Protein AF-A0A379YR08-F1 (afdb_monomer_lite)

Organism: NCBI:txid59207

Secondary structure (DSSP, 8-state):
----TTHHHHS------------HHHHHHHHHHHTT---------S--SSHHHHHHHHHHHTTTTTSPEE-TT--EE-HHHHHHHHHHTT---------------

Foldseek 3Di:
DDPDLCVCVVPVDPDPDDPPPDDPVVVVVVVCVVVVPDDDDDDDPPADQDLVSVLVVLCVVCVQQVRWDADPVGDTAGHNVSSVVVSVVVVDPHDNDDDPDDDDD

Sequence (105 aa):
MVDDPFKFLVDGRRARNPRLRLPNGRRSQLKSLVRKAPEVMVKVSGGGATVKHVGDHMNYITRNGELTAITDHGDRVSGKDEVKELLDSWDMELQRGGGETKTGF

Radius of gyration: 20.05 Å; chains: 1; bounding box: 44×48×45 Å

Structure (mmCIF, N/CA/C/O backbone):
data_AF-A0A379YR08-F1
#
_entry.id   AF-A0A379YR08-F1
#
loop_
_atom_site.group_PDB
_atom_site.id
_atom_site.type_symbol
_atom_site.label_atom_id
_atom_site.label_alt_id
_atom_site.label_comp_id
_atom_site.label_asym_id
_atom_site.label_entity_id
_atom_site.label_seq_id
_atom_site.pdbx_PDB_ins_code
_atom_site.Cartn_x
_atom_site.Cartn_y
_atom_site.Cartn_z
_atom_site.occupancy
_atom_site.B_iso_or_equiv
_atom_site.auth_seq_id
_atom_site.auth_comp_id
_atom_site.auth_asym_id
_atom_site.auth_atom_id
_atom_site.pdbx_PDB_model_num
ATOM 1 N N . MET A 1 1 ? 11.347 -30.529 -1.185 1.00 36.91 1 MET A N 1
ATOM 2 C CA . MET A 1 1 ? 12.669 -30.426 -1.837 1.00 36.91 1 MET A CA 1
ATOM 3 C C . MET A 1 1 ? 12.660 -29.112 -2.603 1.00 36.91 1 MET A C 1
ATOM 5 O O . MET A 1 1 ? 11.863 -28.983 -3.519 1.00 36.91 1 MET A O 1
ATOM 9 N N . VAL A 1 2 ? 13.377 -28.092 -2.125 1.00 46.47 2 VAL A N 1
ATOM 10 C CA . VAL A 1 2 ? 13.392 -26.762 -2.757 1.00 46.47 2 VAL A CA 1
ATOM 11 C C . VAL A 1 2 ? 14.397 -26.818 -3.902 1.00 46.47 2 VAL A C 1
ATOM 13 O O . VAL A 1 2 ? 15.593 -26.962 -3.660 1.00 46.47 2 VAL A O 1
ATOM 16 N N . ASP A 1 3 ? 13.909 -26.758 -5.139 1.00 50.94 3 ASP A N 1
ATOM 17 C CA . ASP A 1 3 ? 14.755 -26.567 -6.314 1.00 50.94 3 ASP A CA 1
ATOM 18 C C . ASP A 1 3 ? 15.304 -25.140 -6.284 1.00 50.94 3 ASP A C 1
ATOM 20 O O . ASP A 1 3 ? 14.640 -24.199 -6.719 1.00 50.94 3 ASP A O 1
ATOM 24 N N . ASP A 1 4 ? 16.496 -24.979 -5.710 1.00 54.56 4 ASP A N 1
ATOM 25 C CA . ASP A 1 4 ? 17.204 -23.705 -5.650 1.00 54.56 4 ASP A CA 1
ATOM 26 C C . ASP A 1 4 ? 17.726 -23.334 -7.054 1.00 54.56 4 ASP A C 1
ATOM 28 O O . ASP A 1 4 ? 18.674 -23.957 -7.556 1.00 54.56 4 ASP A O 1
ATOM 32 N N . PRO A 1 5 ? 17.120 -22.333 -7.726 1.00 55.81 5 PRO A N 1
ATOM 33 C CA . PRO A 1 5 ? 17.445 -21.991 -9.107 1.00 55.81 5 PRO A CA 1
ATOM 34 C C . PRO A 1 5 ? 18.853 -21.397 -9.261 1.00 55.81 5 PRO A C 1
ATOM 36 O O . PRO A 1 5 ? 19.323 -21.252 -10.391 1.00 55.81 5 PRO A O 1
ATOM 39 N N . PHE A 1 6 ? 19.533 -21.073 -8.156 1.00 49.78 6 PHE A N 1
ATOM 40 C CA . PHE A 1 6 ? 20.847 -20.434 -8.155 1.00 49.78 6 PHE A CA 1
ATOM 41 C C . PHE A 1 6 ? 21.990 -21.351 -7.709 1.00 49.78 6 PHE A C 1
ATOM 43 O O . PHE A 1 6 ? 23.141 -20.917 -7.707 1.00 49.78 6 PHE A O 1
ATOM 50 N N . LYS A 1 7 ? 21.729 -22.640 -7.442 1.00 50.50 7 LYS A N 1
ATOM 51 C CA . LYS A 1 7 ? 22.766 -23.614 -7.046 1.00 50.50 7 LYS A CA 1
ATOM 52 C C . LYS A 1 7 ? 23.941 -23.702 -8.037 1.00 50.50 7 LYS A C 1
ATOM 54 O O . LYS A 1 7 ? 25.083 -23.927 -7.648 1.00 50.50 7 LYS A O 1
ATOM 59 N N . PHE A 1 8 ? 23.681 -23.453 -9.321 1.00 51.91 8 PHE A N 1
ATOM 60 C CA . PHE A 1 8 ? 24.705 -23.388 -10.373 1.00 51.91 8 PHE A CA 1
ATOM 61 C C . PHE A 1 8 ? 25.729 -22.253 -10.170 1.00 51.91 8 PHE A C 1
ATOM 63 O O . PHE A 1 8 ? 26.880 -22.403 -10.574 1.00 51.91 8 PHE A O 1
ATOM 70 N N . LEU A 1 9 ? 25.334 -21.140 -9.547 1.00 53.50 9 LEU A N 1
ATOM 71 C CA . LEU A 1 9 ? 26.217 -19.997 -9.304 1.00 53.50 9 LEU A CA 1
ATOM 72 C C . LEU A 1 9 ? 27.236 -20.290 -8.188 1.00 53.50 9 LEU A C 1
ATOM 74 O O . LEU A 1 9 ? 28.340 -19.758 -8.220 1.00 53.50 9 LEU A O 1
ATOM 78 N N . VAL A 1 10 ? 26.874 -21.154 -7.232 1.00 55.94 10 VAL A N 1
ATOM 79 C CA . VAL A 1 10 ? 27.690 -21.493 -6.052 1.00 55.94 10 VAL A CA 1
ATOM 80 C C . VAL A 1 10 ? 28.711 -22.594 -6.353 1.00 55.94 10 VAL A C 1
ATOM 82 O O . VAL A 1 10 ? 29.853 -22.507 -5.916 1.00 55.94 10 VAL A O 1
ATOM 85 N N . ASP A 1 11 ? 28.342 -23.607 -7.142 1.00 56.12 11 ASP A N 1
ATOM 86 C CA . ASP A 1 11 ? 29.178 -24.805 -7.321 1.00 56.12 11 ASP A CA 1
ATOM 87 C C . ASP A 1 11 ? 30.264 -24.678 -8.408 1.00 56.12 11 ASP A C 1
ATOM 89 O O . ASP A 1 11 ? 31.009 -25.633 -8.635 1.00 56.12 11 ASP A O 1
ATOM 93 N N . GLY A 1 12 ? 30.359 -23.547 -9.124 1.00 49.78 12 GLY A N 1
ATOM 94 C CA . GLY A 1 12 ? 31.422 -23.252 -10.107 1.00 49.78 12 GLY A CA 1
ATOM 95 C C . GLY A 1 12 ? 31.527 -24.216 -11.304 1.00 49.78 12 GLY A C 1
ATOM 96 O O . GLY A 1 12 ? 32.285 -23.982 -12.248 1.00 49.78 12 GLY A O 1
ATOM 97 N N . ARG A 1 13 ? 30.753 -25.305 -11.317 1.00 54.53 13 ARG A N 1
ATOM 98 C CA . ARG A 1 13 ? 30.716 -26.278 -12.401 1.00 54.53 13 ARG A CA 1
ATOM 99 C C . ARG A 1 13 ? 29.802 -25.749 -13.488 1.00 54.53 13 ARG A C 1
ATOM 101 O O . ARG A 1 13 ? 28.595 -25.626 -13.305 1.00 54.53 13 ARG A O 1
ATOM 108 N N . ARG A 1 14 ? 30.407 -25.465 -14.642 1.00 50.53 14 ARG A N 1
ATOM 109 C CA . ARG A 1 14 ? 29.753 -25.081 -15.896 1.00 50.53 14 ARG A CA 1
ATOM 110 C C . ARG A 1 14 ? 28.651 -26.098 -16.223 1.00 50.53 14 ARG A C 1
ATOM 112 O O . ARG A 1 14 ? 28.911 -27.135 -16.832 1.00 50.53 14 ARG A O 1
ATOM 119 N N . ALA A 1 15 ? 27.422 -25.833 -15.782 1.00 55.09 15 ALA A N 1
ATOM 120 C CA . ALA A 1 15 ? 26.279 -26.649 -16.148 1.00 55.09 15 ALA A CA 1
ATOM 121 C C . ALA A 1 15 ? 26.160 -26.577 -17.673 1.00 55.09 15 ALA A C 1
ATOM 123 O O . ALA A 1 15 ? 26.108 -25.487 -18.244 1.00 55.09 15 ALA A O 1
ATOM 124 N N . ARG A 1 16 ? 26.185 -27.731 -18.350 1.00 56.66 16 ARG A N 1
ATOM 125 C CA . ARG A 1 16 ? 25.956 -27.817 -19.797 1.00 56.66 16 ARG A CA 1
ATOM 126 C C . ARG A 1 16 ? 24.538 -27.323 -20.084 1.00 56.66 16 ARG A C 1
ATOM 128 O O . ARG A 1 16 ? 23.598 -28.095 -19.983 1.00 56.66 16 ARG A O 1
ATOM 135 N N . ASN A 1 17 ? 24.426 -26.022 -20.346 1.00 54.66 17 ASN A N 1
ATOM 136 C CA . ASN A 1 17 ? 23.253 -25.241 -20.740 1.00 54.66 17 ASN A CA 1
ATOM 137 C C . ASN A 1 17 ? 21.886 -25.950 -20.594 1.00 54.66 17 ASN A C 1
ATOM 139 O O . ASN A 1 17 ? 21.235 -26.256 -21.599 1.00 54.66 17 ASN A O 1
ATOM 143 N N . PRO A 1 18 ? 21.381 -26.179 -19.367 1.00 55.81 18 PRO A N 1
ATOM 144 C CA . PRO A 1 18 ? 19.958 -26.401 -19.215 1.00 55.81 18 PRO A CA 1
ATOM 145 C C . PRO A 1 18 ? 19.290 -25.057 -19.509 1.00 55.81 18 PRO A C 1
ATOM 147 O O . PRO A 1 18 ? 19.554 -24.060 -18.837 1.00 55.81 18 PRO A O 1
ATOM 150 N N . ARG A 1 19 ? 18.445 -24.991 -20.544 1.00 58.81 19 ARG A N 1
ATOM 151 C CA . ARG A 1 19 ? 17.594 -23.813 -20.751 1.00 58.81 19 ARG A CA 1
ATOM 152 C C . ARG A 1 19 ? 16.772 -23.633 -19.477 1.00 58.81 19 ARG A C 1
ATOM 154 O O . ARG A 1 19 ? 15.861 -24.422 -19.239 1.00 58.81 19 ARG A O 1
ATOM 161 N N . LEU A 1 20 ? 17.110 -22.631 -18.665 1.00 57.88 20 LEU A N 1
ATOM 162 C CA . LEU A 1 20 ? 16.403 -22.311 -17.429 1.00 57.88 20 LEU A CA 1
ATOM 163 C C . LEU A 1 20 ? 14.925 -22.085 -17.766 1.00 57.88 20 LEU A C 1
ATOM 165 O O . LEU A 1 20 ? 14.526 -21.077 -18.359 1.00 57.88 20 LEU A O 1
ATOM 169 N N . ARG A 1 21 ? 14.091 -23.078 -17.450 1.00 57.75 21 ARG A N 1
ATOM 170 C CA . ARG A 1 21 ? 12.644 -22.991 -17.612 1.00 57.75 21 ARG A CA 1
ATOM 171 C C . ARG A 1 21 ? 12.063 -22.360 -16.358 1.00 57.75 21 ARG A C 1
ATOM 173 O O . ARG A 1 21 ? 11.601 -23.050 -15.462 1.00 57.75 21 ARG A O 1
ATOM 180 N N . LEU A 1 22 ? 12.103 -21.033 -16.301 1.00 58.84 22 LEU A N 1
ATOM 181 C CA . LEU A 1 22 ? 11.425 -20.294 -15.243 1.00 58.84 22 LEU A CA 1
ATOM 182 C C . LEU A 1 22 ? 9.899 -20.328 -15.468 1.00 58.84 22 LEU A C 1
ATOM 184 O O . LEU A 1 22 ? 9.466 -20.186 -16.613 1.00 58.84 22 LEU A O 1
ATOM 188 N N . PRO A 1 23 ? 9.072 -20.471 -14.420 1.00 69.25 23 PRO A N 1
ATOM 189 C CA . PRO A 1 23 ? 7.633 -20.221 -14.503 1.00 69.25 23 PRO A CA 1
ATOM 190 C C . PRO A 1 23 ? 7.341 -18.833 -15.093 1.00 69.25 23 PRO A C 1
ATOM 192 O O . PRO A 1 23 ? 8.130 -17.903 -14.910 1.00 69.25 23 PRO A O 1
ATOM 195 N N . ASN A 1 24 ? 6.224 -18.678 -15.809 1.00 66.69 24 ASN A N 1
ATOM 196 C CA . ASN A 1 24 ? 5.947 -17.487 -16.627 1.00 66.69 24 ASN A CA 1
ATOM 197 C C . ASN A 1 24 ? 6.035 -16.158 -15.846 1.00 66.69 24 ASN A C 1
ATOM 199 O O . ASN A 1 24 ? 6.595 -15.200 -16.375 1.00 66.69 24 ASN A O 1
ATOM 203 N N . GLY A 1 25 ? 5.605 -16.126 -14.578 1.00 61.72 25 GLY A N 1
ATOM 204 C CA . GLY A 1 25 ? 5.726 -14.944 -13.709 1.00 61.72 25 GLY A CA 1
ATOM 205 C C . GLY A 1 25 ? 7.167 -14.573 -13.327 1.00 61.72 25 GLY A C 1
ATOM 206 O O . GLY A 1 25 ? 7.505 -13.399 -13.233 1.00 61.72 25 GLY A O 1
ATOM 207 N N . ARG A 1 26 ? 8.079 -15.548 -13.216 1.00 67.06 26 ARG A N 1
ATOM 208 C CA . ARG A 1 26 ? 9.498 -15.264 -12.925 1.00 67.06 26 ARG A CA 1
ATOM 209 C C . ARG A 1 26 ? 10.250 -14.761 -14.159 1.00 67.06 26 ARG A C 1
ATOM 211 O O . ARG A 1 26 ? 11.234 -14.036 -14.038 1.00 67.06 26 ARG A O 1
ATOM 218 N N . ARG A 1 27 ? 9.791 -15.123 -15.366 1.00 71.19 27 ARG A N 1
ATOM 219 C CA . ARG A 1 27 ? 10.360 -14.607 -16.623 1.00 71.19 27 ARG A CA 1
ATOM 220 C C . ARG A 1 27 ? 10.058 -13.127 -16.824 1.00 71.19 27 ARG A C 1
ATOM 222 O O . ARG A 1 27 ? 10.934 -12.421 -17.312 1.00 71.19 27 ARG A O 1
ATOM 229 N N . SER A 1 28 ? 8.856 -12.660 -16.482 1.00 71.25 28 SER A N 1
ATOM 230 C CA . SER A 1 28 ? 8.510 -11.236 -16.593 1.00 71.25 28 SER A CA 1
ATOM 231 C C . SER A 1 28 ? 9.310 -10.394 -15.601 1.00 71.25 28 SER A C 1
ATOM 233 O O . SER A 1 28 ? 9.908 -9.411 -16.028 1.00 71.25 28 SER A O 1
ATOM 235 N N . GLN A 1 29 ? 9.421 -10.825 -14.339 1.00 67.44 29 GLN A N 1
ATOM 236 C CA . GLN A 1 29 ? 10.263 -10.168 -13.329 1.00 67.44 29 GLN A CA 1
ATOM 237 C C . GLN A 1 29 ? 11.724 -10.069 -13.787 1.00 67.44 29 GLN A C 1
ATOM 239 O O . GLN A 1 29 ? 12.283 -8.977 -13.838 1.00 67.44 29 GLN A O 1
ATOM 244 N N . LEU A 1 30 ? 12.323 -11.181 -14.229 1.00 75.19 30 LEU A N 1
ATOM 245 C CA . LEU A 1 30 ? 13.703 -11.183 -14.724 1.00 75.19 30 LEU A CA 1
ATOM 246 C C . LEU A 1 30 ? 13.877 -10.280 -15.954 1.00 75.19 30 LEU A C 1
ATOM 248 O O . LEU A 1 30 ? 14.878 -9.582 -16.088 1.00 75.19 30 LEU A O 1
ATOM 252 N N . LYS A 1 31 ? 12.892 -10.270 -16.857 1.00 77.19 31 LYS A N 1
ATOM 253 C CA . LYS A 1 31 ? 12.904 -9.413 -18.045 1.00 77.19 31 LYS A CA 1
ATOM 254 C C . LYS A 1 31 ? 12.829 -7.932 -17.672 1.00 77.19 31 LYS A C 1
ATOM 256 O O . LYS A 1 31 ? 13.517 -7.145 -18.313 1.00 77.19 31 LYS A O 1
ATOM 261 N N . SER A 1 32 ? 12.035 -7.554 -16.669 1.00 76.12 32 SER A N 1
ATOM 262 C CA . SER A 1 32 ? 11.967 -6.179 -16.152 1.00 76.12 32 SER A CA 1
ATOM 263 C C .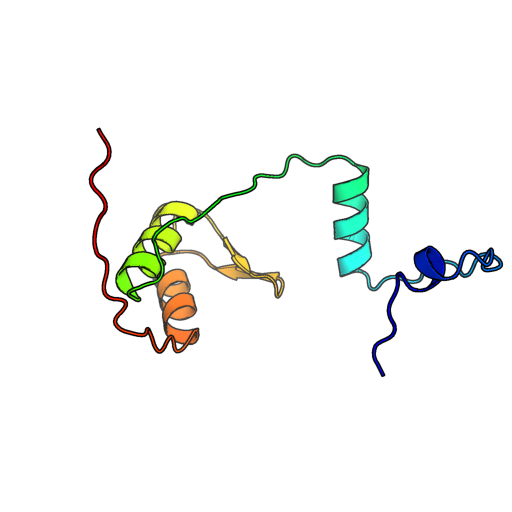 SER A 1 32 ? 13.281 -5.753 -15.495 1.00 76.12 32 SER A C 1
ATOM 265 O O . SER A 1 32 ? 13.795 -4.686 -15.829 1.00 76.12 32 SER A O 1
ATOM 267 N N . LEU A 1 33 ? 13.881 -6.630 -14.682 1.00 74.75 33 LEU A N 1
ATOM 268 C CA . LEU A 1 33 ? 15.187 -6.405 -14.051 1.00 74.75 33 LEU A CA 1
ATOM 269 C C . LEU A 1 33 ? 16.297 -6.196 -15.092 1.00 74.75 33 LEU A C 1
ATOM 271 O O . LEU A 1 33 ? 17.022 -5.206 -15.053 1.00 74.75 33 LEU A O 1
ATOM 275 N N . VAL A 1 34 ? 16.395 -7.086 -16.089 1.00 81.62 34 VAL A N 1
ATOM 276 C CA . VAL A 1 34 ? 17.383 -6.973 -17.181 1.00 81.62 34 VAL A CA 1
ATOM 277 C C . VAL A 1 34 ? 17.163 -5.706 -18.011 1.00 81.62 34 VAL A C 1
ATOM 279 O O . VAL A 1 34 ? 18.119 -5.099 -18.489 1.00 81.62 34 VAL A O 1
ATOM 282 N N . ARG A 1 35 ? 15.905 -5.285 -18.173 1.00 83.88 35 ARG A N 1
ATOM 283 C CA . ARG A 1 35 ? 15.541 -4.051 -18.879 1.00 83.88 35 ARG A CA 1
ATOM 284 C C . ARG A 1 35 ? 15.760 -2.785 -18.058 1.00 83.88 35 ARG A C 1
ATOM 286 O O . ARG A 1 35 ? 15.539 -1.711 -18.609 1.00 83.88 35 ARG A O 1
ATOM 293 N N . LYS A 1 36 ? 16.198 -2.895 -16.798 1.00 78.81 36 LYS A N 1
ATOM 294 C CA . LYS A 1 36 ? 16.354 -1.763 -15.876 1.00 78.81 36 LYS A CA 1
ATOM 295 C C . LYS A 1 36 ? 15.070 -0.930 -15.802 1.00 78.81 36 LYS A C 1
ATOM 297 O O . LYS A 1 36 ? 15.111 0.290 -15.951 1.00 78.81 36 LYS A O 1
ATOM 302 N N . ALA A 1 37 ? 13.925 -1.604 -15.656 1.00 78.94 37 ALA A N 1
ATOM 303 C CA . ALA A 1 37 ? 12.663 -0.910 -15.431 1.00 78.94 37 ALA A CA 1
ATOM 304 C C . ALA A 1 37 ? 12.808 0.025 -14.212 1.00 78.94 37 ALA A C 1
ATOM 306 O O . ALA A 1 37 ? 13.491 -0.347 -13.257 1.00 78.94 37 ALA A O 1
ATOM 307 N N . PRO A 1 38 ? 12.233 1.239 -14.241 1.00 72.62 38 PRO A N 1
ATOM 308 C CA . PRO A 1 38 ? 12.305 2.143 -13.103 1.00 72.62 38 PRO A CA 1
ATOM 309 C C . PRO A 1 38 ? 11.592 1.505 -11.905 1.00 72.62 38 PRO A C 1
ATOM 311 O O . PRO A 1 38 ? 10.381 1.299 -11.927 1.00 72.62 38 PRO A O 1
ATOM 314 N N . GLU A 1 39 ? 12.367 1.174 -10.878 1.00 77.25 39 GLU A N 1
ATOM 315 C CA . GLU A 1 39 ? 11.910 0.584 -9.622 1.00 77.25 39 GLU A CA 1
ATOM 316 C C . GLU A 1 39 ? 12.083 1.608 -8.497 1.00 77.25 39 GLU A C 1
ATOM 318 O O . GLU A 1 39 ? 13.026 2.403 -8.498 1.00 77.25 39 GLU A O 1
ATOM 323 N N . VAL A 1 40 ? 11.166 1.601 -7.530 1.00 74.12 40 VAL A N 1
ATOM 324 C CA . VAL A 1 40 ? 11.222 2.479 -6.357 1.00 74.12 40 VAL A CA 1
ATOM 325 C C . VAL A 1 40 ? 11.313 1.612 -5.112 1.00 74.12 40 VAL A C 1
ATOM 327 O O . VAL A 1 40 ? 10.434 0.795 -4.851 1.00 74.12 40 VAL A O 1
ATOM 330 N N . MET A 1 41 ? 12.368 1.818 -4.325 1.00 69.50 41 MET A N 1
ATOM 331 C CA . MET A 1 41 ? 12.498 1.223 -2.998 1.00 69.50 41 MET A CA 1
ATOM 332 C C . MET A 1 41 ? 11.912 2.180 -1.967 1.00 69.50 41 MET A C 1
ATOM 334 O O . MET A 1 41 ? 12.382 3.309 -1.830 1.00 69.50 41 MET A O 1
ATOM 338 N N . VAL A 1 42 ? 10.910 1.725 -1.218 1.00 66.44 42 VAL A N 1
ATOM 339 C CA 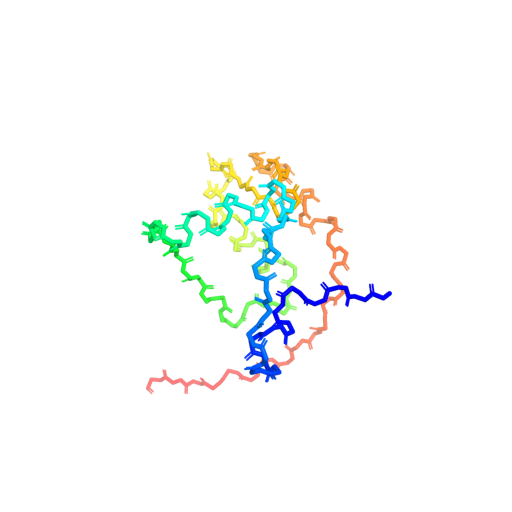. VAL A 1 42 ? 10.353 2.484 -0.094 1.00 66.44 42 VAL A CA 1
ATOM 340 C C . VAL A 1 42 ? 10.833 1.853 1.204 1.00 66.44 42 VAL A C 1
ATOM 342 O O . VAL A 1 42 ? 10.555 0.690 1.484 1.00 66.44 42 VAL A O 1
ATOM 345 N N . LYS A 1 43 ? 11.554 2.631 2.016 1.00 72.44 43 LYS A N 1
ATOM 346 C CA . LYS A 1 43 ? 11.855 2.255 3.396 1.00 72.44 43 LYS A CA 1
ATOM 347 C C . LYS A 1 43 ? 10.742 2.775 4.292 1.00 72.44 43 LYS A C 1
ATOM 349 O O . LYS A 1 43 ? 10.619 3.979 4.488 1.00 72.44 43 LYS A O 1
ATOM 354 N N . VAL A 1 44 ? 9.986 1.861 4.880 1.00 65.94 44 VAL A N 1
ATOM 355 C CA . VAL A 1 44 ? 9.069 2.186 5.973 1.00 65.94 44 VAL A CA 1
ATOM 356 C C . VAL A 1 44 ? 9.858 2.048 7.277 1.00 65.94 44 VAL A C 1
ATOM 358 O O . VAL A 1 44 ? 10.220 0.943 7.673 1.00 65.94 44 VAL A O 1
ATOM 361 N N . SER A 1 45 ? 10.222 3.166 7.910 1.00 57.38 45 SER A N 1
ATOM 362 C CA . SER A 1 45 ? 10.951 3.177 9.189 1.00 57.38 45 SER A CA 1
ATOM 363 C C . SER A 1 45 ? 10.064 3.659 10.333 1.00 57.38 45 SER A C 1
ATOM 365 O O . SER A 1 45 ? 9.381 4.664 10.178 1.00 57.38 45 SER A O 1
ATOM 367 N N . GLY A 1 46 ? 10.116 2.978 11.484 1.00 61.88 46 GLY A N 1
ATOM 368 C CA . GLY A 1 46 ? 9.396 3.365 12.710 1.00 61.88 46 GLY A CA 1
ATOM 369 C C . GLY A 1 46 ? 7.912 2.969 12.780 1.00 61.88 46 GLY A C 1
ATOM 370 O 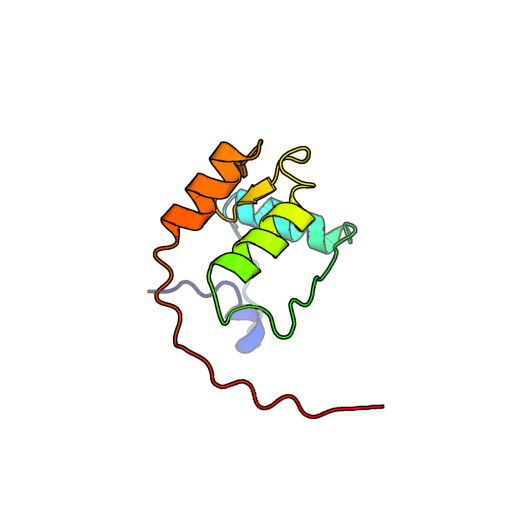O . GLY A 1 46 ? 7.260 3.270 13.773 1.00 61.88 46 GLY A O 1
ATOM 371 N N . GLY A 1 47 ? 7.370 2.281 11.772 1.00 59.81 47 GLY A N 1
ATOM 372 C CA . GLY A 1 47 ? 5.924 2.242 11.528 1.00 59.81 47 GLY A CA 1
ATOM 373 C C . GLY A 1 47 ? 5.316 0.848 11.398 1.00 59.81 47 GLY A C 1
ATOM 374 O O . GLY A 1 47 ? 4.808 0.504 10.339 1.00 59.81 47 GLY A O 1
ATOM 375 N N . GLY A 1 48 ? 5.348 0.055 12.470 1.00 55.50 48 GLY A N 1
ATOM 376 C CA . GLY A 1 48 ? 4.636 -1.231 12.541 1.00 55.50 48 GLY A CA 1
ATOM 377 C C . GLY A 1 48 ? 4.083 -1.574 13.925 1.00 55.50 48 GLY A C 1
ATOM 378 O O . GLY A 1 48 ? 3.597 -2.674 14.126 1.00 55.50 48 GLY A O 1
ATOM 379 N N . ALA A 1 49 ? 4.164 -0.662 14.899 1.00 61.91 49 ALA A N 1
ATOM 380 C CA . ALA A 1 49 ? 3.770 -0.961 16.278 1.00 61.91 49 ALA A CA 1
ATOM 381 C C . ALA A 1 49 ? 2.243 -1.075 16.476 1.00 61.91 49 ALA A C 1
ATOM 383 O O . ALA A 1 49 ? 1.804 -1.628 17.478 1.00 61.91 49 ALA A O 1
ATOM 384 N N . THR A 1 50 ? 1.427 -0.524 15.561 1.00 73.75 50 THR A N 1
ATOM 385 C CA . THR A 1 50 ? -0.048 -0.564 15.638 1.00 73.75 50 THR A CA 1
ATOM 386 C C . THR A 1 50 ? -0.696 -0.675 14.251 1.00 73.75 50 THR A C 1
ATOM 388 O O . THR A 1 50 ? -0.159 -0.155 13.271 1.00 73.75 50 THR A O 1
ATOM 391 N N . VAL A 1 51 ? -1.877 -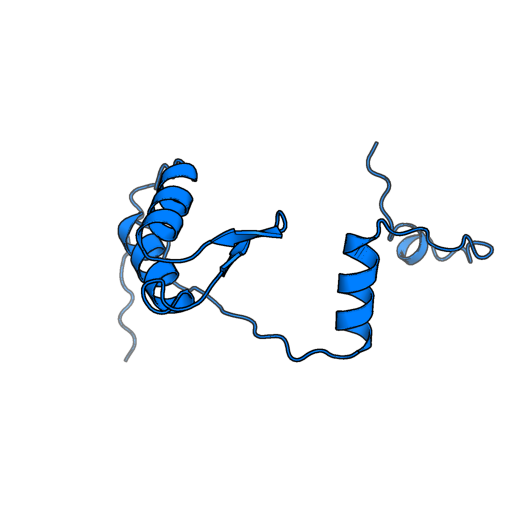1.310 14.180 1.00 79.56 51 VAL A N 1
ATOM 392 C CA . VAL A 1 51 ? -2.594 -1.610 12.924 1.00 79.56 51 VAL A CA 1
ATOM 393 C C . VAL A 1 51 ? -2.970 -0.307 12.231 1.00 79.56 51 VAL A C 1
ATOM 395 O O . VAL A 1 51 ? -2.878 -0.179 11.014 1.00 79.56 51 VAL A O 1
ATOM 398 N N . LYS A 1 52 ? -3.286 0.714 13.034 1.00 81.62 52 LYS A N 1
ATOM 399 C CA . LYS A 1 52 ? -3.571 2.066 12.564 1.00 81.62 52 LYS A CA 1
ATOM 400 C C . LYS A 1 52 ? -2.439 2.629 11.701 1.00 81.62 52 LYS A C 1
ATOM 402 O O . LYS A 1 52 ? -2.711 3.209 10.660 1.00 81.62 52 LYS A O 1
ATOM 407 N N . HIS A 1 53 ? -1.184 2.461 12.117 1.00 81.88 53 HIS A N 1
ATOM 408 C CA . HIS A 1 53 ? -0.049 3.035 11.392 1.00 81.88 53 HIS A CA 1
ATOM 409 C C . HIS A 1 53 ? 0.189 2.327 10.051 1.00 81.88 53 HIS A C 1
ATOM 411 O O . HIS A 1 53 ? 0.490 2.973 9.050 1.00 81.88 53 HIS A O 1
ATOM 417 N N . VAL A 1 54 ? -0.016 1.006 10.011 1.00 83.50 54 VAL A N 1
ATOM 418 C CA . VAL A 1 54 ? -0.013 0.236 8.758 1.00 83.50 54 VAL A CA 1
ATOM 419 C C . VAL A 1 54 ? -1.134 0.726 7.835 1.00 83.50 54 VAL A C 1
ATOM 421 O O . VAL A 1 54 ? -0.883 1.002 6.665 1.00 83.50 54 VAL A O 1
ATOM 424 N N . GLY A 1 55 ? -2.341 0.944 8.367 1.00 87.50 55 GLY A N 1
ATOM 425 C CA . GLY A 1 55 ? -3.452 1.537 7.619 1.00 87.50 55 GLY A CA 1
ATOM 426 C C . GLY A 1 55 ? -3.147 2.935 7.068 1.00 87.50 55 GLY A C 1
ATOM 427 O O . GLY A 1 55 ? -3.445 3.213 5.908 1.00 87.50 55 GLY A O 1
ATOM 428 N N . ASP A 1 56 ? -2.488 3.797 7.848 1.00 87.00 56 ASP A N 1
ATOM 429 C CA . ASP A 1 56 ? -2.063 5.133 7.404 1.00 87.00 56 ASP A CA 1
ATOM 430 C C . ASP A 1 56 ? -1.091 5.040 6.202 1.00 87.00 56 ASP A C 1
ATOM 432 O O . ASP A 1 56 ? -1.217 5.793 5.231 1.00 87.00 56 ASP A O 1
ATOM 436 N N . HIS A 1 57 ? -0.169 4.068 6.201 1.00 86.19 57 HIS A N 1
ATOM 437 C CA . HIS A 1 57 ? 0.716 3.811 5.059 1.00 86.19 57 HIS A CA 1
ATOM 438 C C . HIS A 1 57 ? -0.023 3.263 3.837 1.00 86.19 57 HIS A C 1
ATOM 440 O O . HIS A 1 57 ? 0.242 3.713 2.721 1.00 86.19 57 HIS A O 1
ATOM 446 N N . MET A 1 58 ? -0.955 2.328 4.027 1.00 88.94 58 MET A N 1
ATOM 447 C CA . MET A 1 58 ? -1.748 1.777 2.924 1.00 88.94 58 MET A CA 1
ATOM 448 C C . MET A 1 58 ? -2.600 2.864 2.267 1.00 88.94 58 MET A C 1
ATOM 450 O O . MET A 1 58 ? -2.642 2.960 1.039 1.00 88.94 58 MET A O 1
ATOM 454 N N . ASN A 1 59 ? -3.184 3.759 3.066 1.00 90.00 59 ASN A N 1
ATOM 455 C CA . ASN A 1 59 ? -3.868 4.950 2.572 1.00 90.00 59 ASN A CA 1
ATOM 456 C C . ASN A 1 59 ? -2.917 5.869 1.792 1.00 90.00 59 ASN A C 1
ATOM 458 O O . ASN A 1 59 ? -3.266 6.339 0.714 1.00 90.00 59 ASN A O 1
ATOM 462 N N . TYR A 1 60 ? -1.694 6.106 2.272 1.00 89.25 60 TYR A N 1
ATOM 463 C CA . TYR A 1 60 ? -0.718 6.914 1.534 1.00 89.25 60 TYR A CA 1
ATOM 464 C C . TYR A 1 60 ? -0.350 6.298 0.171 1.00 89.25 60 TYR A C 1
ATOM 466 O O . TYR A 1 60 ? -0.407 6.988 -0.850 1.00 89.25 60 TYR A O 1
ATOM 474 N N . ILE A 1 61 ? -0.006 5.005 0.146 1.00 88.12 61 ILE A N 1
ATOM 475 C CA . ILE A 1 61 ? 0.441 4.280 -1.058 1.00 88.12 61 ILE A CA 1
ATOM 476 C C . ILE A 1 61 ? -0.663 4.250 -2.117 1.00 88.12 61 ILE A C 1
ATOM 478 O O . ILE A 1 61 ? -0.413 4.526 -3.289 1.00 88.12 61 ILE A O 1
ATOM 482 N N . THR A 1 62 ? -1.892 3.962 -1.696 1.00 92.88 62 THR A N 1
ATOM 483 C CA . THR A 1 62 ? -3.057 3.861 -2.587 1.00 92.88 62 THR A CA 1
ATOM 484 C C . THR A 1 62 ? -3.689 5.215 -2.894 1.00 92.88 62 THR A C 1
ATOM 486 O O . THR A 1 62 ? -4.704 5.263 -3.579 1.00 92.88 62 THR A O 1
ATOM 489 N N . ARG A 1 63 ? -3.130 6.325 -2.385 1.00 93.94 63 ARG A N 1
ATOM 490 C CA . ARG A 1 63 ? -3.742 7.664 -2.451 1.00 93.94 63 ARG A CA 1
ATOM 491 C C . ARG A 1 63 ? -5.199 7.636 -1.995 1.00 93.94 63 ARG A C 1
ATOM 493 O O . ARG A 1 63 ? -6.101 8.061 -2.699 1.00 93.94 63 ARG A O 1
ATOM 500 N N . ASN A 1 64 ? -5.422 7.107 -0.798 1.00 92.31 64 ASN A N 1
ATOM 501 C CA . ASN A 1 64 ? -6.737 6.930 -0.195 1.00 92.31 64 ASN A CA 1
ATOM 502 C C . ASN A 1 64 ? -7.688 6.116 -1.094 1.00 92.31 64 ASN A C 1
ATOM 504 O O . ASN A 1 64 ? -8.871 6.439 -1.186 1.00 92.31 64 ASN A O 1
ATOM 508 N N . GLY A 1 65 ? -7.167 5.078 -1.756 1.00 91.38 65 GLY A N 1
ATOM 509 C CA . GLY A 1 65 ? -7.919 4.203 -2.658 1.00 91.38 65 GLY A CA 1
ATOM 510 C C . GLY A 1 65 ? -8.081 4.705 -4.099 1.00 91.38 65 GLY A C 1
ATOM 511 O O . GLY A 1 65 ? -8.692 4.001 -4.899 1.00 91.38 65 GLY A O 1
ATOM 512 N N . GLU A 1 66 ? -7.548 5.879 -4.456 1.00 94.00 66 GLU A N 1
ATOM 513 C CA . GLU A 1 66 ? -7.582 6.404 -5.832 1.00 94.00 66 GLU A CA 1
ATOM 514 C C . GLU A 1 66 ? -6.653 5.637 -6.788 1.00 94.00 66 GLU A C 1
ATOM 516 O O . GLU A 1 66 ? -6.902 5.581 -7.993 1.00 94.00 66 GLU A O 1
ATOM 521 N N . LEU A 1 67 ? -5.581 5.033 -6.266 1.00 94.19 67 LEU A N 1
ATOM 522 C CA . LEU A 1 67 ? -4.656 4.195 -7.022 1.00 94.19 67 LEU A CA 1
ATOM 523 C C . LEU A 1 67 ? -4.899 2.715 -6.736 1.00 94.19 67 LEU A C 1
ATOM 525 O O . LEU A 1 67 ? -4.937 2.285 -5.584 1.00 94.19 67 LEU A O 1
ATOM 529 N N . THR A 1 68 ? -4.969 1.921 -7.805 1.00 93.62 68 THR A N 1
ATOM 530 C CA . THR A 1 68 ? -4.977 0.460 -7.713 1.00 93.62 68 THR A CA 1
ATOM 531 C C . THR A 1 68 ? -3.620 -0.048 -7.229 1.00 93.62 68 THR A C 1
ATOM 533 O O . THR A 1 68 ? -2.599 0.180 -7.882 1.00 93.62 68 THR A O 1
ATOM 536 N N . ALA A 1 69 ? -3.617 -0.784 -6.122 1.00 90.88 69 ALA A N 1
ATOM 537 C CA . ALA A 1 69 ? -2.483 -1.582 -5.681 1.00 90.88 69 ALA A CA 1
ATOM 538 C C . ALA A 1 69 ? -2.540 -2.985 -6.297 1.00 90.88 69 ALA A C 1
ATOM 540 O O . ALA A 1 69 ? -3.603 -3.479 -6.677 1.00 90.88 69 ALA A O 1
ATOM 541 N N . ILE A 1 70 ? -1.375 -3.620 -6.412 1.00 91.50 70 ILE A N 1
ATOM 542 C CA . ILE A 1 70 ? -1.250 -5.009 -6.851 1.00 91.50 70 ILE A CA 1
ATOM 543 C C . ILE A 1 70 ? -0.514 -5.772 -5.751 1.00 91.50 70 ILE A C 1
ATOM 545 O O . ILE A 1 70 ? 0.566 -5.344 -5.339 1.00 91.50 70 ILE A O 1
ATOM 549 N N . THR A 1 71 ? -1.104 -6.867 -5.273 1.00 88.19 71 THR A N 1
ATOM 550 C CA . THR A 1 71 ? -0.491 -7.744 -4.265 1.00 88.19 71 THR A CA 1
ATOM 551 C C . THR A 1 71 ? 0.616 -8.600 -4.885 1.00 88.19 71 THR A C 1
ATOM 553 O O . THR A 1 71 ? 0.770 -8.691 -6.105 1.00 88.19 71 THR A O 1
ATOM 556 N N . ASP A 1 72 ? 1.404 -9.263 -4.049 1.00 81.81 72 ASP A N 1
ATOM 557 C CA . ASP A 1 72 ? 2.426 -10.223 -4.473 1.00 81.81 72 ASP A CA 1
ATOM 558 C C . ASP A 1 72 ? 1.845 -11.459 -5.186 1.00 81.81 72 ASP A C 1
ATOM 560 O O . ASP A 1 72 ? 2.504 -12.047 -6.048 1.00 81.81 72 ASP A O 1
ATOM 564 N N . HIS A 1 73 ? 0.594 -11.815 -4.887 1.00 86.62 73 HIS A N 1
ATOM 565 C CA . HIS A 1 73 ? -0.173 -12.844 -5.594 1.00 86.62 73 HIS A CA 1
ATOM 566 C C . HIS A 1 73 ? -0.753 -12.367 -6.937 1.00 86.62 73 HIS A C 1
ATOM 568 O O . HIS A 1 73 ? -1.183 -13.185 -7.751 1.00 86.62 73 HIS A O 1
ATOM 574 N N . GLY A 1 74 ? -0.674 -11.063 -7.223 1.00 86.56 74 GLY A N 1
ATOM 575 C CA . GLY A 1 74 ? -1.165 -10.454 -8.458 1.00 86.56 74 GLY A CA 1
ATOM 576 C C . GLY A 1 74 ? -2.611 -9.962 -8.385 1.00 86.56 74 GLY A C 1
ATOM 577 O O . GLY A 1 74 ? -3.147 -9.543 -9.415 1.00 86.56 74 GLY A O 1
ATOM 578 N N . ASP A 1 75 ? -3.223 -9.977 -7.202 1.00 90.69 75 ASP A N 1
ATOM 579 C CA . ASP A 1 75 ? -4.573 -9.463 -6.989 1.00 90.69 75 ASP A CA 1
ATOM 580 C C . ASP A 1 75 ? -4.573 -7.940 -7.078 1.00 90.69 75 ASP A C 1
ATOM 582 O O . ASP A 1 75 ? -3.624 -7.271 -6.661 1.00 90.69 75 ASP A O 1
ATOM 586 N N . ARG A 1 76 ? -5.640 -7.380 -7.648 1.00 94.25 76 ARG A N 1
ATOM 587 C CA . ARG A 1 76 ? -5.826 -5.930 -7.732 1.00 94.25 76 ARG A CA 1
ATOM 588 C C . ARG A 1 76 ? -6.674 -5.487 -6.554 1.00 94.25 76 ARG A C 1
ATOM 590 O O . ARG A 1 76 ? -7.712 -6.085 -6.311 1.00 94.25 76 ARG A O 1
ATOM 597 N N . VAL A 1 77 ? -6.231 -4.434 -5.882 1.00 93.50 77 VAL A N 1
ATOM 598 C CA . VAL A 1 77 ? -6.916 -3.848 -4.729 1.00 93.50 77 VAL A CA 1
ATOM 599 C C . VAL A 1 77 ? -7.136 -2.372 -5.018 1.00 93.50 77 VAL A C 1
ATOM 601 O O . VAL A 1 77 ? -6.191 -1.646 -5.338 1.00 93.50 77 VAL A O 1
ATOM 604 N N . SER A 1 78 ? -8.385 -1.931 -4.980 1.00 93.25 78 SER A N 1
ATOM 605 C CA . SER A 1 78 ? -8.807 -0.603 -5.410 1.00 93.25 78 SER A CA 1
ATOM 606 C C . SER A 1 78 ? -9.928 -0.043 -4.543 1.00 93.25 78 SER A C 1
ATOM 608 O O . SER A 1 78 ? -10.789 -0.760 -4.052 1.00 93.25 78 SER A O 1
ATOM 610 N N . GLY A 1 79 ? -9.934 1.277 -4.362 1.00 94.00 79 GLY A N 1
ATOM 611 C CA . GLY A 1 79 ? -10.879 1.907 -3.450 1.00 94.00 79 GLY A CA 1
ATOM 612 C C . GLY A 1 79 ? -10.536 1.661 -1.979 1.00 94.00 79 GLY A C 1
ATOM 613 O O . GLY A 1 79 ? -9.676 0.862 -1.619 1.00 94.00 79 GLY A O 1
ATOM 614 N N . LYS A 1 80 ? -11.187 2.421 -1.099 1.00 92.88 80 LYS A N 1
ATOM 615 C CA . LYS A 1 80 ? -10.883 2.404 0.340 1.00 92.88 80 LYS A CA 1
ATOM 616 C C . LYS A 1 80 ? -11.301 1.106 1.021 1.00 92.88 80 LYS A C 1
ATOM 618 O O . LYS A 1 80 ? -10.614 0.664 1.937 1.00 92.88 80 LYS A O 1
ATOM 623 N N . ASP A 1 81 ? -12.409 0.524 0.578 1.00 93.88 81 ASP A N 1
ATOM 624 C CA . ASP A 1 81 ? -13.000 -0.642 1.228 1.00 93.88 81 ASP A CA 1
ATOM 625 C C . ASP A 1 81 ? -12.161 -1.899 0.980 1.00 93.88 81 ASP A C 1
ATOM 627 O O . ASP A 1 81 ? -11.804 -2.571 1.941 1.00 93.88 81 ASP A O 1
ATOM 631 N N . GLU A 1 82 ? -11.724 -2.150 -0.261 1.00 93.94 82 GLU A N 1
ATOM 632 C CA . GLU A 1 82 ? -10.848 -3.294 -0.568 1.00 93.94 82 GLU A CA 1
ATOM 633 C C . GLU A 1 82 ? -9.473 -3.152 0.104 1.00 93.94 82 GLU A C 1
ATOM 635 O O . GLU A 1 82 ? -8.890 -4.130 0.568 1.00 93.94 82 GLU A O 1
ATOM 640 N N . VAL A 1 83 ? -8.947 -1.924 0.204 1.00 91.88 83 VAL A N 1
ATOM 641 C CA . VAL A 1 83 ? -7.687 -1.657 0.921 1.00 91.88 83 VAL A CA 1
ATOM 642 C C . VAL A 1 83 ? -7.828 -1.954 2.413 1.00 91.88 83 VAL A C 1
ATOM 644 O O . VAL A 1 83 ? -6.898 -2.483 3.025 1.00 91.88 83 VAL A O 1
ATOM 647 N N . LYS A 1 84 ? -8.981 -1.629 3.004 1.00 90.56 84 LYS A N 1
ATOM 648 C CA . LYS A 1 84 ? -9.281 -1.942 4.400 1.00 90.56 84 LYS A CA 1
ATOM 649 C C . LYS A 1 84 ? -9.467 -3.444 4.609 1.00 90.56 84 LYS A C 1
ATOM 651 O O . LYS A 1 84 ? -8.893 -3.984 5.544 1.00 90.56 84 LYS A O 1
ATOM 656 N N . GLU A 1 85 ? -10.209 -4.114 3.737 1.00 92.06 85 GLU A N 1
ATOM 657 C CA . GLU A 1 85 ? -10.425 -5.561 3.809 1.00 92.06 85 GLU A CA 1
ATOM 658 C C . GLU A 1 85 ? -9.106 -6.336 3.680 1.00 92.06 85 GLU A C 1
ATOM 660 O O . GLU A 1 85 ? -8.851 -7.263 4.448 1.00 92.06 85 GLU A O 1
ATOM 665 N N . LEU A 1 86 ? -8.212 -5.896 2.786 1.00 90.75 86 LEU A N 1
ATOM 666 C CA . LEU A 1 86 ? -6.858 -6.435 2.693 1.00 90.75 86 LEU A CA 1
ATOM 667 C C . LEU A 1 86 ? -6.103 -6.286 4.021 1.00 90.75 86 LEU A C 1
ATOM 669 O O . LEU A 1 86 ? -5.472 -7.241 4.470 1.00 90.75 86 LEU A O 1
ATOM 673 N N . LEU A 1 87 ? -6.163 -5.112 4.654 1.00 87.94 87 LEU A N 1
ATOM 674 C CA . LEU A 1 87 ? -5.506 -4.869 5.940 1.00 87.94 87 LEU A CA 1
ATOM 675 C C . LEU A 1 87 ? -6.081 -5.760 7.051 1.00 87.94 87 LEU A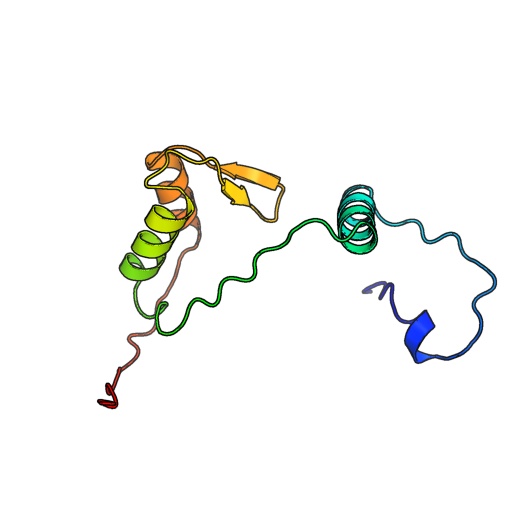 C 1
ATOM 677 O O . LEU A 1 87 ? -5.319 -6.325 7.832 1.00 87.94 87 LEU A O 1
ATOM 681 N N . ASP A 1 88 ? -7.406 -5.899 7.101 1.00 88.44 88 ASP A N 1
ATOM 682 C CA . ASP A 1 88 ? -8.106 -6.728 8.084 1.00 88.44 88 ASP A CA 1
ATOM 683 C C . ASP A 1 88 ? -7.764 -8.223 7.901 1.00 88.44 88 ASP A C 1
ATOM 685 O O . ASP A 1 88 ? -7.663 -8.961 8.880 1.00 88.44 88 ASP A O 1
ATOM 689 N N . SER A 1 89 ? -7.492 -8.668 6.665 1.00 88.75 89 SER A N 1
ATOM 690 C CA . SER A 1 89 ? -7.102 -10.055 6.362 1.00 88.75 89 SER A CA 1
ATOM 691 C C . SER A 1 89 ? -5.741 -10.472 6.929 1.00 88.75 89 SER A C 1
ATOM 693 O O . SER A 1 89 ? -5.446 -11.663 7.022 1.00 88.75 89 SER A O 1
ATOM 695 N N . TRP A 1 90 ? -4.892 -9.511 7.298 1.00 85.81 90 TRP A N 1
ATOM 696 C CA . TRP A 1 90 ? -3.527 -9.785 7.743 1.00 85.81 90 TRP A CA 1
ATOM 697 C C . TRP A 1 90 ? -3.426 -10.246 9.202 1.00 85.81 90 TRP A C 1
ATOM 699 O O . TRP A 1 90 ? -2.314 -10.541 9.638 1.00 85.81 90 TRP A O 1
ATOM 709 N N . ASP A 1 91 ? -4.552 -10.304 9.930 1.00 75.00 91 ASP A N 1
ATOM 710 C CA . ASP A 1 91 ? -4.683 -10.793 11.316 1.00 75.00 91 ASP A CA 1
ATOM 711 C C . ASP A 1 91 ? -3.488 -10.403 12.205 1.00 75.00 91 ASP A C 1
ATOM 713 O O . ASP A 1 91 ? -2.791 -11.221 12.809 1.00 75.00 91 ASP A O 1
ATOM 717 N N . MET A 1 92 ? -3.164 -9.108 12.182 1.00 72.12 92 MET A N 1
ATOM 718 C CA . MET A 1 92 ? -1.938 -8.597 12.781 1.00 72.12 92 MET A CA 1
ATOM 719 C C . MET A 1 92 ? -2.052 -8.541 14.310 1.00 72.12 92 MET A C 1
ATOM 721 O O . MET A 1 92 ? -2.588 -7.580 14.867 1.00 72.12 92 MET A O 1
ATOM 725 N N . GLU A 1 93 ? -1.459 -9.513 15.009 1.00 60.88 93 GLU A N 1
ATOM 726 C CA . GLU A 1 93 ? -1.188 -9.409 16.446 1.00 60.88 93 GLU A CA 1
ATOM 727 C C . GLU A 1 93 ? 0.032 -8.505 16.672 1.00 60.88 93 GLU A C 1
ATOM 729 O O . GLU A 1 93 ? 1.192 -8.914 16.585 1.00 60.88 93 GLU A O 1
ATOM 734 N N . LEU A 1 94 ? -0.215 -7.222 16.925 1.00 61.03 94 LEU A N 1
ATOM 735 C CA . LEU A 1 94 ? 0.870 -6.267 17.114 1.00 61.03 94 LEU A CA 1
ATOM 736 C C . LEU A 1 94 ? 1.299 -6.217 18.575 1.00 61.03 94 LEU A C 1
ATOM 738 O O . LEU A 1 94 ? 0.557 -5.771 19.452 1.00 61.03 94 LEU A O 1
ATOM 742 N N . GLN A 1 95 ? 2.538 -6.639 18.830 1.00 53.38 95 GLN A N 1
ATOM 743 C CA . GLN A 1 95 ? 3.183 -6.425 20.119 1.00 53.38 95 GLN A CA 1
ATOM 744 C C . GLN A 1 95 ? 3.234 -4.930 20.433 1.00 53.38 95 GLN A C 1
ATOM 746 O O . GLN A 1 95 ? 3.662 -4.109 19.620 1.00 53.38 95 GLN A O 1
ATOM 751 N N . ARG A 1 96 ? 2.830 -4.591 21.659 1.00 51.06 96 ARG A N 1
ATOM 752 C CA . ARG A 1 96 ? 2.882 -3.245 22.231 1.00 51.06 96 ARG A CA 1
ATOM 753 C C . ARG A 1 96 ? 4.348 -2.821 22.408 1.00 51.06 96 ARG A C 1
ATOM 755 O O . ARG A 1 96 ? 4.909 -2.918 23.493 1.00 51.06 96 ARG A O 1
ATOM 762 N N . GLY A 1 97 ? 4.990 -2.408 21.319 1.00 51.00 97 GLY A N 1
ATOM 763 C CA . GLY A 1 97 ? 6.381 -1.971 21.303 1.00 51.00 97 GLY A CA 1
ATOM 764 C C . GLY A 1 97 ? 6.543 -0.651 22.051 1.00 51.00 97 GLY A C 1
ATOM 765 O O . GLY A 1 97 ? 6.064 0.387 21.597 1.00 51.00 97 GLY A O 1
ATOM 766 N N . GLY A 1 98 ? 7.212 -0.702 23.205 1.00 48.75 98 GLY A N 1
ATOM 767 C CA . GLY A 1 98 ? 7.655 0.465 23.960 1.00 48.75 98 GLY A CA 1
ATOM 768 C C . GLY A 1 98 ? 8.647 1.285 23.138 1.00 48.75 98 GLY A C 1
ATOM 769 O O . GLY A 1 98 ? 9.787 0.878 22.939 1.00 48.75 98 GLY A O 1
ATOM 770 N N . GLY A 1 99 ? 8.199 2.429 22.628 1.00 52.34 99 GLY A N 1
ATOM 771 C CA . GLY A 1 99 ? 9.061 3.382 21.942 1.00 52.34 99 GLY A CA 1
ATOM 772 C C . GLY A 1 99 ? 9.612 4.405 22.926 1.00 52.34 99 GLY A C 1
ATOM 773 O O . GLY A 1 99 ? 8.931 5.381 23.222 1.00 52.34 99 GLY A O 1
ATOM 774 N N . GLU A 1 100 ? 10.848 4.228 23.396 1.00 47.38 100 GLU A N 1
ATOM 775 C CA . GLU A 1 100 ? 11.651 5.377 23.820 1.00 47.38 100 GLU A CA 1
ATOM 776 C C . GLU A 1 100 ? 12.097 6.130 22.564 1.00 47.38 100 GLU A C 1
ATOM 778 O O . GLU A 1 100 ? 12.928 5.667 21.778 1.00 47.38 100 GLU A O 1
ATOM 783 N N . THR A 1 101 ? 11.515 7.306 22.351 1.00 51.38 101 THR A N 1
ATOM 784 C CA . THR A 1 101 ? 11.953 8.251 21.329 1.00 51.38 101 THR A CA 1
ATOM 785 C C . THR A 1 101 ? 13.291 8.846 21.750 1.00 51.38 101 THR A C 1
ATOM 787 O O . THR A 1 101 ? 13.343 9.682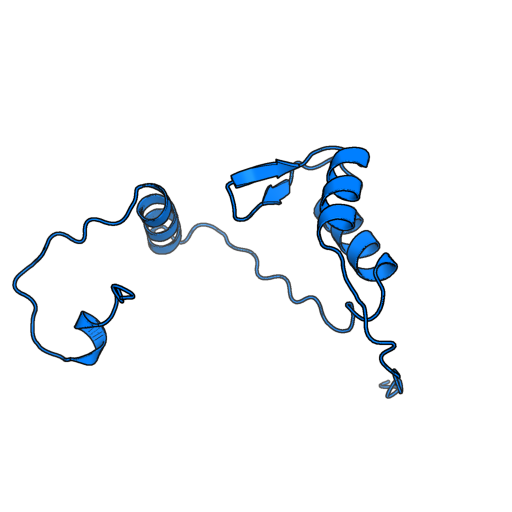 22.652 1.00 51.38 101 THR A O 1
ATOM 790 N N . LYS A 1 102 ? 14.387 8.463 21.090 1.00 51.31 102 LYS A N 1
ATOM 791 C CA . LYS A 1 102 ? 15.604 9.277 21.145 1.00 51.31 102 LYS A CA 1
ATOM 792 C C . LYS A 1 102 ? 15.386 10.525 20.296 1.00 51.31 102 LYS A C 1
ATOM 794 O O . LYS A 1 102 ? 15.373 10.454 19.070 1.00 51.31 102 LYS A O 1
ATOM 799 N N . THR A 1 103 ? 15.177 11.646 20.983 1.00 45.66 103 THR A N 1
ATOM 800 C CA . THR A 1 103 ? 15.215 13.002 20.432 1.00 45.66 103 THR A CA 1
ATOM 801 C C . THR A 1 103 ? 16.541 13.217 19.715 1.00 45.66 103 THR A C 1
ATOM 803 O O . THR A 1 103 ? 17.603 13.018 20.301 1.00 45.66 103 THR A O 1
ATOM 806 N N . GLY A 1 104 ? 16.471 13.617 18.450 1.00 48.53 104 GLY A N 1
ATOM 807 C CA . GLY A 1 104 ? 17.619 14.059 17.675 1.00 48.53 104 GLY A CA 1
ATOM 808 C C . GLY A 1 104 ? 17.253 15.312 16.894 1.00 48.53 104 GLY A C 1
ATOM 809 O O . GLY A 1 104 ? 16.695 15.203 15.806 1.00 48.53 104 GLY A O 1
ATOM 810 N N . PHE A 1 105 ? 17.560 16.465 17.483 1.00 45.38 105 PHE A N 1
ATOM 811 C CA . PHE A 1 105 ? 18.020 17.676 16.808 1.00 45.38 105 PHE A CA 1
ATOM 812 C C . PHE A 1 105 ? 19.211 18.194 17.610 1.00 45.38 105 PHE A C 1
ATOM 814 O O . PHE A 1 105 ? 19.130 18.120 18.859 1.00 45.38 105 PHE A O 1
#

pLDDT: mean 71.83, std 16.49, range [36.91, 94.25]